Protein AF-A0A091E524-F1 (afdb_monomer_lite)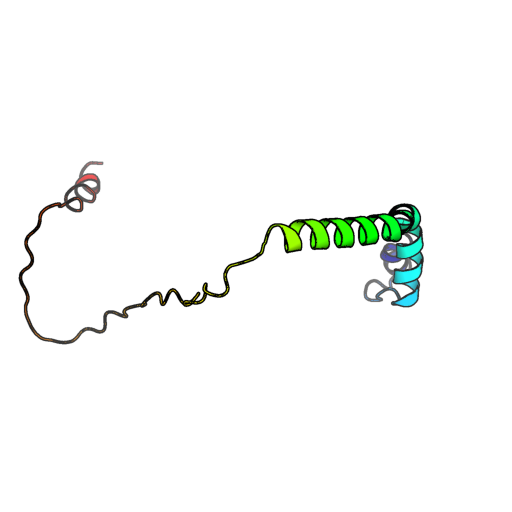

Sequence (101 aa):
MKMLYCPYCRALPTVRPCSNYCLNVMKGCLANQADLDTEWNLFIEKVKLSLSSSLQVAPEMEPAMGRQVRVGTCLHGRGTPSVGRTGDIPVLCLLAFAILH

Secondary structure (DSSP, 8-state):
-HHHHHHHHTT-TTPPPPHHHHHHHHHHHTHHHHTTHHHHHHHHHHHHHHHHHH----S---S---------------------------SHHHHGGGS--

Foldseek 3Di:
DCQQCVCVVVVNNVDHGDPVVVVVVVCVVCVVVVVCVVVVVVVVVVVVVVVVVVPPPDPDDDDDPPPPPPPPDPDDDDDDDDDDDDDDDDPVVPCVVVPDD

Structure (mmCIF, N/CA/C/O backbone):
data_AF-A0A091E524-F1
#
_entry.id   AF-A0A091E524-F1
#
loop_
_atom_site.group_PDB
_atom_site.id
_atom_site.type_symbol
_atom_site.label_atom_id
_atom_site.label_alt_id
_atom_site.label_comp_id
_atom_site.label_asym_id
_atom_site.label_entity_id
_atom_site.label_seq_id
_atom_site.pdbx_PDB_ins_code
_atom_site.Cartn_x
_atom_site.Cartn_y
_atom_site.Cartn_z
_atom_site.occupancy
_atom_site.B_iso_or_equiv
_atom_site.auth_seq_id
_atom_site.auth_comp_id
_atom_site.auth_asym_id
_atom_site.auth_atom_id
_atom_site.pdbx_PDB_model_num
ATOM 1 N N . MET A 1 1 ? 13.892 -3.580 -5.799 1.00 78.44 1 MET A N 1
ATOM 2 C CA . MET A 1 1 ? 14.523 -2.736 -6.844 1.00 78.44 1 MET A CA 1
ATOM 3 C C . MET A 1 1 ? 13.791 -2.771 -8.189 1.00 78.44 1 MET A C 1
ATOM 5 O O . MET A 1 1 ? 13.416 -1.711 -8.669 1.00 78.44 1 MET A O 1
ATOM 9 N N . LYS A 1 2 ? 13.550 -3.947 -8.798 1.00 88.38 2 LYS A N 1
ATOM 10 C CA . LYS A 1 2 ? 13.003 -4.050 -10.171 1.00 88.38 2 LYS A CA 1
ATOM 11 C C . LYS A 1 2 ? 11.677 -3.306 -10.406 1.00 88.38 2 LYS A C 1
ATOM 13 O O . LYS A 1 2 ? 11.537 -2.671 -11.440 1.00 88.38 2 LYS A O 1
ATOM 18 N N . MET A 1 3 ? 10.750 -3.317 -9.444 1.00 92.75 3 MET A N 1
ATOM 19 C CA . MET A 1 3 ? 9.447 -2.655 -9.604 1.00 92.75 3 MET A CA 1
ATOM 20 C C . MET A 1 3 ? 9.552 -1.149 -9.901 1.00 92.75 3 MET A C 1
ATOM 22 O O . MET A 1 3 ? 8.829 -0.660 -10.758 1.00 92.75 3 MET A O 1
ATOM 26 N N . LEU A 1 4 ? 10.450 -0.428 -9.221 1.00 91.25 4 LEU A N 1
ATOM 27 C CA . LEU A 1 4 ? 10.545 1.033 -9.324 1.00 91.25 4 LEU A CA 1
ATOM 28 C C . LEU A 1 4 ? 11.618 1.498 -10.312 1.00 91.25 4 LEU A C 1
ATOM 30 O O . LEU A 1 4 ? 11.438 2.517 -10.964 1.00 91.25 4 LEU A O 1
ATOM 34 N N . TYR A 1 5 ? 12.722 0.756 -10.447 1.00 92.38 5 TYR A N 1
ATOM 35 C CA . TYR A 1 5 ? 13.892 1.229 -11.199 1.00 92.38 5 TYR A CA 1
ATOM 36 C C . TYR A 1 5 ? 14.010 0.669 -12.620 1.00 92.38 5 TYR A C 1
ATOM 38 O O . TYR A 1 5 ? 14.651 1.290 -13.464 1.00 92.38 5 TYR A O 1
ATOM 46 N N . CYS A 1 6 ? 13.362 -0.457 -12.943 1.00 92.81 6 CYS A N 1
ATOM 47 C CA . CYS A 1 6 ? 13.384 -0.975 -14.316 1.00 92.81 6 CYS A CA 1
ATOM 48 C C . CYS A 1 6 ? 12.822 -0.002 -15.374 1.00 92.81 6 CYS A C 1
ATOM 50 O O . CYS A 1 6 ? 13.394 0.019 -16.465 1.00 92.81 6 CYS A O 1
ATOM 52 N N . PRO A 1 7 ? 11.772 0.807 -15.111 1.00 92.75 7 PRO A N 1
ATOM 53 C CA . PRO A 1 7 ? 11.308 1.810 -16.070 1.00 92.75 7 PRO A CA 1
ATOM 54 C C . PRO A 1 7 ? 12.385 2.855 -16.387 1.00 92.75 7 PRO A C 1
ATOM 56 O O . PRO A 1 7 ? 12.581 3.189 -17.550 1.00 92.75 7 PRO A O 1
ATOM 59 N N . TYR A 1 8 ? 13.170 3.286 -15.394 1.00 92.94 8 TYR A N 1
ATOM 60 C CA . TYR A 1 8 ? 14.288 4.212 -15.606 1.00 92.94 8 TYR A CA 1
ATOM 61 C C . TYR A 1 8 ? 15.391 3.596 -16.473 1.00 92.94 8 TYR A C 1
ATOM 63 O O . TYR A 1 8 ? 15.826 4.216 -17.439 1.00 92.94 8 TYR A O 1
ATOM 71 N N . CYS A 1 9 ? 15.786 2.346 -16.203 1.00 94.44 9 CYS A N 1
ATOM 72 C CA . CYS A 1 9 ? 16.786 1.639 -17.015 1.00 94.44 9 CYS A CA 1
ATOM 73 C C . CYS A 1 9 ? 16.335 1.399 -18.467 1.00 94.44 9 CYS A C 1
ATOM 75 O O . CYS A 1 9 ? 17.170 1.173 -19.336 1.00 94.44 9 CYS A O 1
ATOM 77 N N . ARG A 1 10 ? 15.022 1.420 -18.728 1.00 94.25 10 ARG A N 1
ATOM 78 C CA . ARG A 1 10 ? 14.430 1.254 -20.064 1.00 94.25 10 ARG A CA 1
ATOM 79 C C . ARG A 1 10 ? 14.016 2.577 -20.713 1.00 94.25 10 ARG A C 1
ATOM 81 O O . ARG A 1 10 ? 13.310 2.542 -21.712 1.00 94.25 10 ARG A O 1
ATOM 88 N N . ALA A 1 11 ? 14.428 3.718 -20.153 1.00 95.25 11 ALA A N 1
ATOM 89 C CA . ALA A 1 11 ? 14.054 5.054 -20.626 1.00 95.25 11 ALA A CA 1
ATOM 90 C C . ALA A 1 11 ? 12.527 5.303 -20.675 1.00 95.25 11 ALA A C 1
ATOM 92 O O . ALA A 1 11 ? 12.027 6.054 -21.507 1.00 95.25 11 ALA A O 1
ATOM 93 N N . LEU A 1 12 ? 11.782 4.699 -19.744 1.00 94.00 12 LEU A N 1
ATOM 94 C CA . LEU A 1 12 ? 10.331 4.835 -19.563 1.00 94.00 12 LEU A CA 1
ATOM 95 C C . LEU A 1 12 ? 9.980 5.394 -18.163 1.00 94.00 12 LEU A C 1
ATOM 97 O O . LEU A 1 12 ? 9.236 4.758 -17.418 1.00 94.00 12 LEU A O 1
ATOM 101 N N . PRO A 1 13 ? 10.495 6.569 -17.753 1.00 90.88 13 PRO A N 1
ATOM 102 C CA . PRO A 1 13 ? 10.388 7.056 -16.370 1.00 90.88 13 PRO A CA 1
ATOM 103 C C . PRO A 1 13 ? 8.961 7.426 -15.933 1.00 90.88 13 PRO A C 1
ATOM 105 O O . PRO A 1 13 ? 8.680 7.504 -14.742 1.00 90.88 13 PRO A O 1
ATOM 108 N N . THR A 1 14 ? 8.053 7.667 -16.878 1.00 93.88 14 THR A N 1
ATOM 109 C CA . THR A 1 14 ? 6.663 8.062 -16.599 1.00 93.88 14 THR A CA 1
ATOM 110 C C . THR A 1 14 ? 5.730 6.869 -16.386 1.00 93.88 14 THR A C 1
ATOM 112 O O . THR A 1 14 ? 4.597 7.046 -15.933 1.00 93.88 14 THR A O 1
ATOM 115 N N . VAL A 1 15 ? 6.183 5.650 -16.701 1.00 93.69 15 VAL A N 1
ATOM 116 C CA . VAL A 1 15 ? 5.361 4.441 -16.611 1.00 93.69 15 VAL A CA 1
ATOM 117 C C . VAL A 1 15 ? 5.264 3.988 -15.160 1.00 93.69 15 VAL A C 1
ATOM 119 O O . VAL A 1 15 ? 6.260 3.657 -14.517 1.00 93.69 15 VAL A O 1
ATOM 122 N N . ARG A 1 16 ? 4.032 3.926 -14.651 1.00 92.62 16 ARG A N 1
ATOM 123 C CA . ARG A 1 16 ? 3.746 3.384 -13.321 1.00 92.62 16 ARG A CA 1
ATOM 124 C C . ARG A 1 16 ? 3.677 1.852 -13.364 1.00 92.62 16 ARG A C 1
ATOM 126 O O . ARG A 1 16 ? 3.171 1.303 -14.344 1.00 92.62 16 ARG A O 1
ATOM 133 N N . PRO A 1 17 ? 4.122 1.149 -12.308 1.00 91.69 17 PRO A N 1
ATOM 134 C CA . PRO A 1 17 ? 3.918 -0.291 -12.194 1.00 91.69 17 PRO A CA 1
ATOM 135 C C . PRO A 1 17 ? 2.428 -0.647 -12.240 1.00 91.69 17 PRO A C 1
ATOM 137 O O . PRO A 1 17 ? 1.602 0.030 -11.627 1.00 91.69 17 PRO A O 1
ATOM 140 N N . CYS A 1 18 ? 2.080 -1.736 -12.927 1.00 95.12 18 CYS A N 1
ATOM 141 C CA . CYS A 1 18 ? 0.712 -2.252 -12.929 1.00 95.12 18 CYS A CA 1
ATOM 142 C C . CYS A 1 18 ? 0.264 -2.596 -11.500 1.00 95.12 18 CYS A C 1
ATOM 144 O O . CYS A 1 18 ? 1.049 -3.153 -10.731 1.00 95.12 18 CYS A O 1
ATOM 146 N N . SER A 1 19 ? -1.012 -2.355 -11.174 1.00 96.81 19 SER A N 1
ATOM 147 C CA . SER A 1 19 ? -1.564 -2.608 -9.831 1.00 96.81 19 SER A CA 1
ATOM 148 C C . SER A 1 19 ? -1.281 -4.036 -9.340 1.00 96.81 19 SER A C 1
ATOM 150 O O . SER A 1 19 ? -0.663 -4.227 -8.296 1.00 96.81 19 SER A O 1
ATOM 152 N N . ASN A 1 20 ? -1.597 -5.047 -10.157 1.00 97.25 20 ASN A N 1
ATOM 153 C CA . ASN A 1 20 ? -1.343 -6.452 -9.818 1.00 97.25 20 ASN A CA 1
ATOM 154 C C . ASN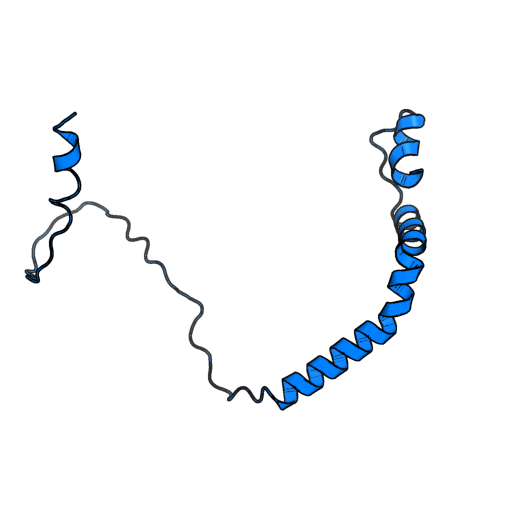 A 1 20 ? 0.147 -6.767 -9.621 1.00 97.25 20 ASN A C 1
ATOM 156 O O . ASN A 1 20 ? 0.505 -7.546 -8.742 1.00 97.25 20 ASN A O 1
ATOM 160 N N . TYR A 1 21 ? 1.030 -6.150 -10.413 1.00 95.44 21 TYR A N 1
ATOM 161 C CA . TYR A 1 21 ? 2.470 -6.355 -10.266 1.00 95.44 21 TYR A CA 1
ATOM 162 C C . TYR A 1 21 ? 2.986 -5.752 -8.955 1.00 95.44 21 TYR A C 1
ATOM 164 O O . TYR A 1 21 ? 3.744 -6.404 -8.238 1.00 95.44 21 TYR A O 1
ATOM 172 N N . CYS A 1 22 ? 2.524 -4.548 -8.611 1.00 96.38 22 CYS A N 1
ATOM 173 C CA . CYS A 1 22 ? 2.827 -3.906 -7.336 1.00 96.38 22 CYS A CA 1
ATOM 174 C C . CYS A 1 22 ? 2.369 -4.776 -6.159 1.00 96.38 22 CYS A C 1
ATOM 176 O O . CYS A 1 22 ? 3.178 -5.131 -5.302 1.00 96.38 22 CYS A O 1
ATOM 178 N N . LEU A 1 23 ? 1.102 -5.197 -6.172 1.00 96.75 23 LEU A N 1
ATOM 179 C CA . LEU A 1 23 ? 0.516 -6.022 -5.117 1.00 96.75 23 LEU A CA 1
ATOM 180 C C . LEU A 1 23 ? 1.264 -7.343 -4.931 1.00 96.75 23 LEU A C 1
ATOM 182 O O . LEU A 1 23 ? 1.554 -7.717 -3.801 1.00 96.75 23 LEU A O 1
ATOM 186 N N . ASN A 1 24 ? 1.619 -8.033 -6.014 1.00 96.62 24 ASN A N 1
ATOM 187 C CA . ASN A 1 24 ? 2.315 -9.317 -5.916 1.00 96.62 24 ASN A CA 1
ATOM 188 C C . ASN A 1 24 ? 3.714 -9.181 -5.307 1.00 96.62 24 ASN A C 1
ATOM 190 O O . ASN A 1 24 ? 4.113 -10.009 -4.491 1.00 96.62 24 ASN A O 1
ATOM 194 N N . VAL A 1 25 ? 4.453 -8.127 -5.657 1.00 96.44 25 VAL A N 1
ATOM 195 C CA . VAL A 1 25 ? 5.758 -7.871 -5.035 1.00 96.44 25 VAL A CA 1
ATOM 196 C C . VAL A 1 25 ? 5.587 -7.458 -3.573 1.00 96.44 25 VAL A C 1
ATOM 198 O O . VAL A 1 25 ? 6.319 -7.967 -2.731 1.00 96.44 25 VAL A O 1
ATOM 201 N N . MET A 1 26 ? 4.618 -6.594 -3.250 1.00 96.19 26 MET A N 1
ATOM 202 C CA . MET A 1 26 ? 4.370 -6.168 -1.867 1.00 96.19 26 MET A CA 1
ATOM 203 C C . MET A 1 26 ? 3.949 -7.336 -0.970 1.00 96.19 26 MET A C 1
ATOM 205 O O . MET A 1 26 ? 4.437 -7.427 0.151 1.00 96.19 26 MET A O 1
ATOM 209 N N . LYS A 1 27 ? 3.134 -8.272 -1.475 1.00 95.69 27 LYS A N 1
ATOM 210 C CA . LYS A 1 27 ? 2.803 -9.528 -0.779 1.00 95.69 27 LYS A CA 1
ATOM 211 C C . LYS A 1 27 ? 4.046 -10.358 -0.463 1.00 95.69 27 LYS A C 1
ATOM 213 O O . LYS A 1 27 ? 4.150 -10.889 0.630 1.00 95.69 27 LYS A O 1
ATOM 218 N N . GLY A 1 28 ? 5.000 -10.440 -1.392 1.00 95.38 28 GLY A N 1
ATOM 219 C CA . GLY A 1 28 ? 6.277 -11.113 -1.142 1.00 95.38 28 GLY A CA 1
ATOM 220 C C . GLY A 1 28 ? 7.152 -10.377 -0.122 1.00 95.38 28 GLY A C 1
ATOM 221 O O . GLY A 1 28 ? 7.762 -11.009 0.733 1.00 95.38 28 GLY A O 1
ATOM 222 N N . CYS A 1 29 ? 7.203 -9.043 -0.178 1.00 96.38 29 CYS A N 1
ATOM 223 C CA . CYS A 1 29 ? 7.979 -8.232 0.766 1.00 96.38 29 CYS A CA 1
ATOM 224 C C . CYS A 1 29 ? 7.425 -8.275 2.195 1.00 96.38 29 CYS A C 1
ATOM 226 O O . CYS A 1 29 ? 8.203 -8.191 3.141 1.00 96.38 29 CYS A O 1
ATOM 228 N N . LEU A 1 30 ? 6.102 -8.379 2.331 1.00 96.12 30 LEU A N 1
ATOM 229 C CA . LEU A 1 30 ? 5.385 -8.361 3.605 1.00 96.12 30 LEU A CA 1
ATOM 230 C C . LEU A 1 30 ? 4.884 -9.749 4.027 1.00 96.12 30 LEU A C 1
ATOM 232 O O . LEU A 1 30 ? 3.981 -9.837 4.853 1.00 96.12 30 LEU A O 1
ATOM 236 N N . ALA A 1 31 ? 5.436 -10.828 3.462 1.00 95.38 31 ALA A N 1
ATOM 237 C CA . ALA A 1 31 ? 4.979 -12.191 3.736 1.00 95.38 31 ALA A CA 1
ATOM 238 C C . ALA A 1 31 ? 5.044 -12.514 5.239 1.00 95.38 31 ALA A C 1
ATOM 240 O O . ALA A 1 31 ? 4.043 -12.899 5.828 1.00 95.38 31 ALA A O 1
ATOM 241 N N . ASN A 1 32 ? 6.179 -12.211 5.877 1.00 93.19 32 ASN A N 1
ATOM 242 C CA . ASN A 1 32 ? 6.375 -12.456 7.309 1.00 93.19 32 ASN A CA 1
ATOM 243 C C . ASN A 1 32 ? 5.416 -11.635 8.188 1.00 93.19 32 ASN A C 1
ATOM 245 O O . ASN A 1 32 ? 5.074 -12.046 9.287 1.00 93.19 32 ASN A O 1
ATOM 249 N N . GLN A 1 33 ? 5.012 -10.444 7.741 1.00 92.56 33 GLN A N 1
ATOM 250 C CA . GLN A 1 33 ? 4.046 -9.607 8.451 1.00 92.56 33 GLN A CA 1
ATOM 251 C C . GLN A 1 33 ? 2.620 -10.125 8.254 1.00 92.56 33 GLN A C 1
ATOM 253 O O . GLN A 1 33 ? 1.819 -10.061 9.182 1.00 92.56 33 GLN A O 1
ATOM 258 N N . ALA A 1 34 ? 2.311 -10.649 7.065 1.00 92.56 34 ALA A N 1
ATOM 259 C CA . ALA A 1 34 ? 1.014 -11.240 6.761 1.00 92.56 34 ALA A CA 1
ATOM 260 C C . ALA A 1 34 ? 0.749 -12.509 7.587 1.00 92.56 34 ALA A C 1
ATOM 262 O O . ALA A 1 34 ? -0.400 -12.760 7.942 1.00 92.56 34 ALA A O 1
ATOM 263 N N . ASP A 1 35 ? 1.791 -13.254 7.968 1.00 94.06 35 ASP A N 1
ATOM 264 C CA . ASP A 1 35 ? 1.662 -14.422 8.850 1.00 94.06 35 ASP A CA 1
ATOM 265 C C . ASP A 1 35 ? 1.065 -14.068 10.228 1.00 94.06 35 ASP A C 1
ATOM 267 O O . ASP A 1 35 ? 0.410 -14.899 10.855 1.00 94.06 35 ASP A O 1
ATOM 271 N N . LEU A 1 36 ? 1.240 -12.824 10.696 1.00 95.00 36 LEU A N 1
ATOM 272 C CA . LEU A 1 36 ? 0.698 -12.351 11.975 1.00 95.00 36 LEU A CA 1
ATOM 273 C C . LEU A 1 36 ? -0.725 -11.784 11.873 1.00 95.00 36 LEU A C 1
ATOM 275 O O . LEU A 1 36 ? -1.313 -11.463 12.906 1.00 95.00 36 LEU A O 1
ATOM 279 N N . ASP A 1 37 ? -1.297 -11.653 10.673 1.00 94.62 37 ASP A N 1
ATOM 280 C CA . ASP A 1 37 ? -2.590 -10.984 10.466 1.00 94.62 37 ASP A CA 1
ATOM 281 C C . ASP A 1 37 ? -3.721 -11.638 11.280 1.00 94.62 37 ASP A C 1
ATOM 283 O O . ASP A 1 37 ? -4.535 -10.958 11.905 1.00 94.62 37 ASP A O 1
ATOM 287 N N . THR A 1 38 ? -3.719 -12.971 11.364 1.00 95.19 38 THR A N 1
ATOM 288 C CA . THR A 1 38 ? -4.732 -13.716 12.130 1.00 95.19 38 THR A CA 1
ATOM 289 C C . THR A 1 38 ? -4.634 -13.425 13.628 1.00 95.19 38 THR A C 1
ATOM 291 O O . THR A 1 38 ? -5.628 -13.056 14.254 1.00 95.19 38 THR A O 1
ATOM 294 N N . GLU A 1 39 ? -3.435 -13.532 14.206 1.00 95.38 39 GLU A N 1
ATOM 295 C CA . GLU A 1 39 ? -3.211 -13.272 15.633 1.00 95.38 39 GLU A CA 1
ATOM 296 C C . GLU A 1 39 ? -3.472 -11.808 15.992 1.00 95.38 39 GLU A C 1
ATOM 298 O O . GLU A 1 39 ? -4.034 -11.510 17.049 1.00 95.38 39 GLU A O 1
ATOM 303 N N . TRP A 1 40 ? -3.126 -10.889 15.089 1.00 96.06 40 TRP A N 1
ATOM 304 C CA . TRP A 1 40 ? -3.416 -9.472 15.245 1.00 96.06 40 TRP A CA 1
ATOM 305 C C . TRP A 1 40 ? -4.923 -9.210 15.316 1.00 96.06 40 TRP A C 1
ATOM 307 O O . TRP A 1 40 ? -5.390 -8.551 16.246 1.00 96.06 40 TRP A O 1
ATOM 317 N N . ASN A 1 41 ? -5.705 -9.783 14.398 1.00 95.81 41 ASN A N 1
ATOM 318 C CA . ASN A 1 41 ? -7.162 -9.646 14.409 1.00 95.81 41 ASN A CA 1
ATOM 319 C C . ASN A 1 41 ? -7.785 -10.251 15.679 1.00 95.81 41 ASN A C 1
ATOM 321 O O . ASN A 1 41 ? -8.645 -9.628 16.305 1.00 95.81 41 ASN A O 1
ATOM 325 N N . LEU A 1 42 ? -7.299 -11.412 16.129 1.00 96.19 42 LEU A N 1
ATOM 326 C CA . LEU A 1 42 ? -7.735 -12.016 17.393 1.00 96.19 42 LEU A CA 1
ATOM 327 C C . LEU A 1 42 ? -7.410 -11.134 18.605 1.00 96.19 42 LEU A C 1
ATOM 329 O O . LEU A 1 42 ? -8.221 -11.027 19.529 1.00 96.19 42 LEU A O 1
ATOM 333 N N . PHE A 1 43 ? -6.236 -10.505 18.623 1.00 95.50 43 PHE A N 1
ATOM 334 C CA . PHE A 1 43 ? -5.857 -9.564 19.672 1.00 95.50 43 PHE A CA 1
ATOM 335 C C . PHE A 1 43 ? -6.798 -8.355 19.705 1.00 95.50 43 PHE A C 1
ATOM 337 O O . PHE A 1 43 ? -7.308 -8.021 20.776 1.00 95.50 43 PHE A O 1
ATOM 344 N N . ILE A 1 44 ? -7.086 -7.743 18.553 1.00 95.19 44 ILE A N 1
ATOM 345 C CA . ILE A 1 44 ? -7.998 -6.593 18.459 1.00 95.19 44 ILE A CA 1
ATOM 346 C C . ILE A 1 44 ? -9.398 -6.950 18.964 1.00 95.19 44 ILE A C 1
ATOM 348 O O . ILE A 1 44 ? -9.961 -6.197 19.763 1.00 95.19 44 ILE A O 1
ATOM 352 N N . GLU A 1 45 ? -9.939 -8.107 18.580 1.00 93.88 45 GLU A N 1
ATOM 353 C CA . GLU A 1 45 ? -11.251 -8.555 19.064 1.00 93.88 45 GLU A CA 1
ATOM 354 C C . GLU A 1 45 ? -11.259 -8.770 20.586 1.00 93.88 45 GLU A C 1
ATOM 356 O O . GLU A 1 45 ? -12.172 -8.312 21.278 1.00 93.88 45 GLU A O 1
ATOM 361 N N . LYS A 1 46 ? -10.208 -9.379 21.152 1.00 93.69 46 LYS A N 1
ATOM 362 C CA . LYS A 1 46 ? -10.078 -9.552 22.612 1.00 93.69 46 LYS A CA 1
ATOM 363 C C . LYS A 1 46 ? -9.990 -8.218 23.352 1.00 93.69 46 LYS A C 1
ATOM 365 O O . LYS A 1 46 ? -10.643 -8.042 24.382 1.00 93.69 46 LYS A O 1
ATOM 370 N N . VAL A 1 47 ? -9.200 -7.277 22.834 1.00 93.94 47 VAL A N 1
ATOM 371 C CA . VAL A 1 47 ? -9.063 -5.933 23.412 1.00 93.94 47 VAL A CA 1
ATOM 372 C C . VAL A 1 47 ? -10.396 -5.197 23.355 1.00 93.94 47 VAL A C 1
ATOM 374 O O . VAL A 1 47 ? -10.810 -4.623 24.360 1.00 93.94 47 VAL A O 1
ATOM 377 N N . LYS A 1 48 ? -11.103 -5.260 22.224 1.00 90.25 48 LYS A N 1
ATOM 378 C CA . LYS A 1 48 ? -12.418 -4.638 22.046 1.00 90.25 48 LYS A CA 1
ATOM 379 C C . LYS A 1 48 ? -13.440 -5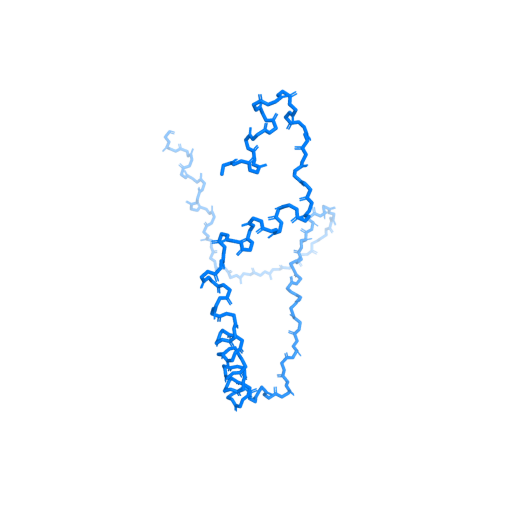.178 23.043 1.00 90.25 48 LYS A C 1
ATOM 381 O O . LYS A 1 48 ? -14.136 -4.384 23.672 1.00 90.25 48 LYS A O 1
ATOM 386 N N . LEU A 1 49 ? -13.498 -6.496 23.232 1.00 88.25 49 LEU A N 1
ATOM 387 C CA . LEU A 1 49 ? -14.389 -7.120 24.212 1.00 88.25 49 LEU A CA 1
ATOM 388 C C . LEU A 1 49 ? -14.059 -6.672 25.643 1.00 88.25 49 LEU A C 1
ATOM 390 O O . LEU A 1 49 ? -14.950 -6.193 26.343 1.00 88.25 49 LEU A O 1
ATOM 394 N N . SER A 1 50 ? -12.786 -6.730 26.043 1.00 84.19 50 SER A N 1
ATOM 395 C CA . SER A 1 50 ? -12.330 -6.316 27.381 1.00 84.19 50 SER A CA 1
ATOM 396 C C . SER A 1 50 ? -12.592 -4.830 27.674 1.00 84.19 50 SER A C 1
ATOM 398 O O . SER A 1 50 ? -13.083 -4.464 28.752 1.00 84.19 50 SER A O 1
ATOM 400 N N . LEU A 1 51 ? -12.331 -3.959 26.692 1.00 82.44 51 LEU A N 1
ATOM 401 C CA . LEU A 1 51 ? -12.635 -2.535 26.812 1.00 82.44 51 LEU A CA 1
ATOM 402 C C . LEU A 1 51 ? -14.140 -2.300 26.866 1.00 82.44 51 LEU A C 1
ATOM 404 O O . LEU A 1 51 ? -14.574 -1.527 27.707 1.00 82.44 51 LEU A O 1
ATOM 408 N N . SER A 1 52 ? -14.941 -2.969 26.034 1.00 75.38 52 SER A N 1
ATOM 409 C CA . SER A 1 52 ? -16.397 -2.772 26.017 1.00 75.38 52 SER A CA 1
ATOM 410 C C . SER A 1 52 ? -17.071 -3.171 27.333 1.00 75.38 52 SER A C 1
ATOM 412 O O . SER A 1 52 ? -17.988 -2.486 27.774 1.00 75.38 52 SER A O 1
ATOM 414 N N . SER A 1 53 ? -16.579 -4.210 28.019 1.00 65.19 53 SER A N 1
ATOM 415 C CA . SER A 1 53 ? -17.063 -4.567 29.359 1.00 65.19 53 SER A CA 1
ATOM 416 C C . SER A 1 53 ? -16.643 -3.570 30.442 1.00 65.19 53 SER A C 1
ATOM 418 O O . SER A 1 53 ? -17.365 -3.397 31.419 1.00 65.19 53 SER A O 1
ATOM 420 N N . SER A 1 54 ? -15.496 -2.907 30.270 1.00 65.31 54 SER A N 1
ATOM 421 C CA . SER A 1 54 ? -14.995 -1.884 31.204 1.00 65.31 54 SER A CA 1
ATOM 422 C C . SER A 1 54 ? -15.578 -0.494 30.916 1.00 65.31 54 SER A C 1
ATOM 424 O O . SER A 1 54 ? -15.624 0.364 31.794 1.00 65.31 54 SER A O 1
ATOM 426 N N . LEU A 1 55 ? -16.040 -0.282 29.683 1.00 58.31 55 LEU A N 1
ATOM 427 C CA . LEU A 1 55 ? -16.624 0.939 29.154 1.00 58.31 55 LEU A CA 1
ATOM 428 C C . LEU A 1 55 ? -18.140 0.752 29.006 1.00 58.31 55 LEU A C 1
ATOM 430 O O . LEU A 1 55 ? -18.707 0.926 27.928 1.00 58.31 55 LEU A O 1
ATOM 434 N N . GLN A 1 56 ? -18.827 0.444 30.106 1.00 58.16 56 GLN A N 1
ATOM 435 C CA . GLN A 1 56 ? -20.203 0.920 30.242 1.00 58.16 56 GLN A CA 1
ATOM 436 C C . GLN A 1 56 ? -20.116 2.443 30.392 1.00 58.16 56 GLN A C 1
ATOM 438 O O . GLN A 1 56 ? -20.109 2.983 31.495 1.00 58.16 56 GLN A O 1
ATOM 443 N N . VAL A 1 57 ? -19.957 3.138 29.262 1.00 55.72 57 VAL A N 1
ATOM 444 C CA . VAL A 1 57 ? -20.232 4.571 29.176 1.00 55.72 57 VAL A CA 1
ATOM 445 C C . VAL A 1 57 ? -21.680 4.726 29.608 1.00 55.72 57 VAL A C 1
ATOM 447 O O . VAL A 1 57 ? -22.587 4.220 28.947 1.00 55.72 57 VAL A O 1
ATOM 450 N N . ALA A 1 58 ? -21.881 5.379 30.751 1.00 46.97 58 ALA A N 1
ATOM 451 C CA . ALA A 1 58 ? -23.178 5.909 31.124 1.00 46.97 58 ALA A CA 1
ATOM 452 C C . ALA A 1 58 ? -23.751 6.644 29.897 1.00 46.97 58 ALA A C 1
ATOM 454 O O . ALA A 1 58 ? -23.028 7.452 29.304 1.00 46.97 58 ALA A O 1
ATOM 455 N N . PRO A 1 59 ? -24.985 6.351 29.457 1.00 49.19 59 PRO A N 1
ATOM 456 C CA . PRO A 1 59 ? -25.565 7.017 28.304 1.00 49.19 59 PRO A CA 1
ATOM 457 C C . PRO A 1 59 ? -25.931 8.450 28.695 1.00 49.19 59 PRO A C 1
ATOM 459 O O . PRO A 1 59 ? -27.081 8.701 29.005 1.00 49.19 59 PRO A O 1
ATOM 462 N N . GLU A 1 60 ? -24.956 9.360 28.750 1.00 47.72 60 GLU A N 1
ATOM 463 C CA . GLU A 1 60 ? -25.136 10.817 28.825 1.00 47.72 60 GLU A CA 1
ATOM 464 C C . GLU A 1 60 ? -23.766 11.515 28.789 1.00 47.72 60 GLU A C 1
ATOM 466 O O . GLU A 1 60 ? -23.225 11.970 29.792 1.00 47.72 60 GLU A O 1
ATOM 471 N N . MET A 1 61 ? -23.170 11.596 27.599 1.00 49.81 61 MET A N 1
ATOM 472 C CA . MET A 1 61 ? -22.150 12.609 27.326 1.00 49.81 61 MET A CA 1
ATOM 473 C C . MET A 1 61 ? -22.232 13.032 25.862 1.00 49.81 61 MET A C 1
ATOM 475 O O . MET A 1 61 ? -21.367 12.728 25.051 1.00 49.81 61 MET A O 1
ATOM 479 N N . GLU A 1 62 ? -23.302 13.745 25.534 1.00 50.34 62 GLU A N 1
ATOM 480 C CA . GLU A 1 62 ? -23.225 14.801 24.531 1.00 50.34 62 GLU A CA 1
ATOM 481 C C . GLU A 1 62 ? -23.682 16.088 25.213 1.00 50.34 62 GLU A C 1
ATOM 483 O O . GLU A 1 62 ? -24.846 16.230 25.593 1.00 50.34 62 GLU A O 1
ATOM 488 N N . PRO A 1 63 ? -22.745 17.025 25.399 1.00 46.47 63 PRO A N 1
ATOM 489 C CA . PRO A 1 63 ? -22.931 18.254 24.659 1.00 46.47 63 PRO A CA 1
ATOM 490 C C . PRO A 1 63 ? -21.642 18.708 23.964 1.00 46.47 63 PRO A C 1
ATOM 492 O O . PRO A 1 63 ? -20.674 19.129 24.596 1.00 46.47 63 PRO A O 1
ATOM 495 N N . ALA A 1 64 ? -21.716 18.741 22.636 1.00 47.50 64 ALA A N 1
ATOM 496 C CA . ALA A 1 64 ? -21.151 19.777 21.780 1.00 47.50 64 ALA A CA 1
ATOM 497 C C . ALA A 1 64 ? -19.620 19.929 21.817 1.00 47.50 64 ALA A C 1
ATOM 499 O O . ALA A 1 64 ? -19.063 20.886 22.364 1.00 47.50 64 ALA A O 1
ATOM 500 N N . MET A 1 65 ? -18.943 19.096 21.022 1.00 48.75 65 MET A N 1
ATOM 501 C CA . MET A 1 65 ? -17.709 19.508 20.342 1.00 48.75 65 MET A CA 1
ATOM 502 C C . MET A 1 65 ? -18.049 20.598 19.313 1.00 48.75 65 MET A C 1
ATOM 504 O O . MET A 1 65 ? -18.147 20.381 18.110 1.00 48.75 65 MET A O 1
ATOM 508 N N . GLY A 1 66 ? -18.274 21.799 19.824 1.00 44.28 66 GLY A N 1
ATOM 509 C CA . GLY A 1 66 ? -18.562 23.002 19.067 1.00 44.28 66 GLY A CA 1
ATOM 510 C C . GLY A 1 66 ? -1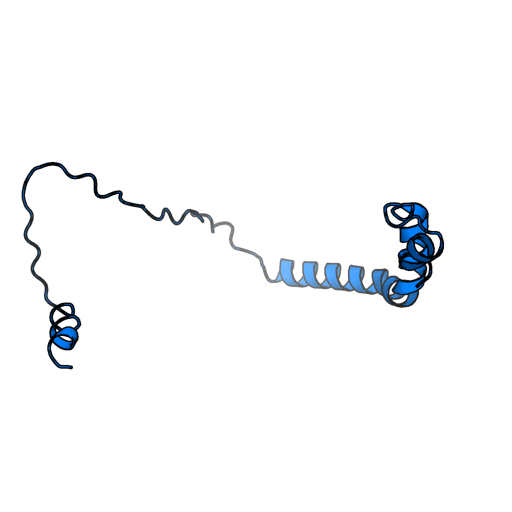8.020 24.184 19.843 1.00 44.28 66 GLY A C 1
ATOM 511 O O . GLY A 1 66 ? -18.772 25.051 20.278 1.00 44.28 66 GLY A O 1
ATOM 512 N N . ARG A 1 67 ? -16.703 24.213 20.073 1.00 46.44 67 ARG A N 1
ATOM 513 C CA . ARG A 1 67 ? -16.034 25.398 20.612 1.00 46.44 67 ARG A CA 1
ATOM 514 C C . ARG A 1 67 ? -16.143 26.492 19.553 1.00 46.44 67 ARG A C 1
ATOM 516 O O . ARG A 1 67 ? -15.270 26.632 18.703 1.00 46.44 67 ARG A O 1
ATOM 523 N N . GLN A 1 68 ? -17.244 27.238 19.570 1.00 49.22 68 GLN A N 1
ATOM 524 C CA . GLN A 1 68 ? -17.428 28.389 18.704 1.00 49.22 68 GLN A CA 1
ATOM 525 C C . GLN A 1 68 ? -16.445 29.464 19.158 1.00 49.22 68 GLN A C 1
ATOM 527 O O . GLN A 1 68 ? -16.720 30.268 20.049 1.00 49.22 68 GLN A O 1
ATOM 532 N N . VAL A 1 69 ? -15.258 29.452 18.556 1.00 50.25 69 VAL A N 1
ATOM 533 C CA . VAL A 1 69 ? -14.348 30.589 18.587 1.00 50.25 69 VAL A CA 1
ATOM 534 C C . VAL A 1 69 ? -15.091 31.713 17.879 1.00 50.25 69 VAL A C 1
ATOM 536 O O . VAL A 1 69 ? -15.188 31.740 16.653 1.00 50.25 69 VAL A O 1
ATOM 539 N N . ARG A 1 70 ? -15.695 32.622 18.650 1.00 56.94 70 ARG A N 1
ATOM 540 C CA . ARG A 1 70 ? -16.202 33.874 18.094 1.00 56.94 70 ARG A CA 1
ATOM 541 C C . ARG A 1 70 ? -14.992 34.664 17.607 1.00 56.94 70 ARG A C 1
ATOM 543 O O . ARG A 1 70 ? -14.328 35.332 18.393 1.00 56.94 70 ARG A O 1
ATOM 550 N N . VAL A 1 71 ? -14.717 34.592 16.308 1.00 55.81 71 VAL A N 1
ATOM 551 C CA . VAL A 1 71 ? -13.914 35.603 15.620 1.00 55.81 71 VAL A CA 1
ATOM 552 C C . VAL A 1 71 ? -14.786 36.854 15.561 1.00 55.81 71 VAL A C 1
ATOM 554 O O . VAL A 1 71 ? -15.560 37.053 14.629 1.00 55.81 71 VAL A O 1
ATOM 557 N N . GLY A 1 72 ? -14.753 37.651 16.628 1.00 51.47 72 GLY A N 1
ATOM 558 C CA . GLY A 1 72 ? -15.381 38.964 16.631 1.00 51.47 72 GLY A CA 1
ATOM 559 C C . GLY A 1 72 ? -14.581 39.878 15.714 1.00 51.47 72 GLY A C 1
ATOM 560 O O . GLY A 1 72 ? -13.524 40.366 16.103 1.00 51.47 72 GLY A O 1
ATOM 561 N N . THR A 1 73 ? -15.048 40.095 14.488 1.00 54.78 73 THR A N 1
ATOM 562 C CA . THR A 1 73 ? -14.510 41.156 13.637 1.00 54.78 73 THR A CA 1
ATOM 563 C C . THR A 1 73 ? -14.866 42.494 14.279 1.00 54.78 73 THR A C 1
ATOM 565 O O . THR A 1 73 ? -16.048 42.823 14.386 1.00 54.78 73 THR A O 1
ATOM 568 N N . CYS A 1 74 ? -13.867 43.266 14.710 1.00 47.41 74 CYS A N 1
ATOM 569 C CA . CYS A 1 74 ? -14.054 44.652 15.131 1.00 47.41 74 CYS A CA 1
ATOM 570 C C . CYS A 1 74 ? -14.473 45.498 13.918 1.00 47.41 74 CYS A C 1
ATOM 572 O O . CYS A 1 74 ? -13.641 46.158 13.296 1.00 47.41 74 CYS A O 1
ATOM 574 N N . LEU A 1 75 ? -15.760 45.477 13.560 1.00 49.50 75 LEU A N 1
ATOM 575 C CA . LEU A 1 75 ? -16.322 46.508 12.701 1.00 49.50 75 LEU A CA 1
ATOM 576 C C . LEU A 1 75 ? -16.541 47.761 13.548 1.00 49.50 75 LEU A C 1
ATOM 578 O O . LEU A 1 75 ? -17.318 47.781 14.499 1.00 49.50 75 LEU A O 1
ATOM 582 N N . HIS A 1 76 ? -15.804 48.802 13.181 1.00 44.16 76 HIS A N 1
ATOM 583 C CA . HIS A 1 76 ? -15.988 50.172 13.630 1.00 44.16 76 HIS A CA 1
ATOM 584 C C . HIS A 1 76 ? -17.457 50.614 13.520 1.00 44.16 76 HIS A C 1
ATOM 586 O O . HIS A 1 76 ? -18.036 50.537 12.438 1.00 44.16 76 HIS A O 1
ATOM 592 N N . GLY A 1 77 ? -18.015 51.197 14.588 1.00 38.28 77 GLY A N 1
ATOM 593 C CA . GLY A 1 77 ? -19.230 52.007 14.461 1.00 38.28 77 GLY A CA 1
ATOM 594 C C . GLY A 1 77 ? -20.015 52.290 15.745 1.00 38.28 77 GLY A C 1
ATOM 595 O O . GLY A 1 77 ? -20.958 51.575 16.032 1.00 38.28 77 GLY A O 1
ATOM 596 N N . ARG A 1 78 ? -19.694 53.422 16.398 1.00 42.59 78 ARG A N 1
ATOM 597 C CA . ARG A 1 78 ? -20.549 54.281 17.262 1.00 42.59 78 AR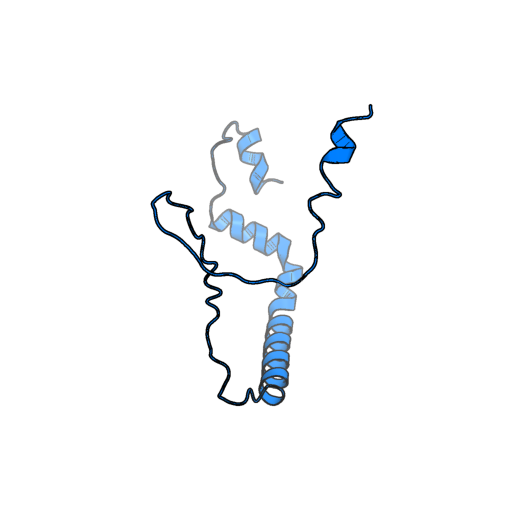G A CA 1
ATOM 598 C C . ARG A 1 78 ? -21.173 53.703 18.553 1.00 42.59 78 ARG A C 1
ATOM 600 O O . ARG A 1 78 ? -22.010 52.817 18.510 1.00 42.59 78 ARG A O 1
ATOM 607 N N . GLY A 1 79 ? -20.949 54.421 19.662 1.00 36.31 79 GLY A N 1
ATOM 608 C CA . GLY A 1 79 ? -21.893 54.518 20.793 1.00 36.31 79 GLY A CA 1
ATOM 609 C C . GLY A 1 79 ? -21.390 53.928 22.115 1.00 36.31 79 GLY A C 1
ATOM 610 O O . GLY A 1 79 ? -20.895 52.816 22.144 1.00 36.31 79 GLY A O 1
ATOM 611 N N . THR A 1 80 ? -21.483 54.700 23.195 1.00 37.06 80 THR A N 1
ATOM 612 C CA . THR A 1 80 ? -20.937 54.506 24.561 1.00 37.06 80 THR A CA 1
ATOM 613 C C . THR A 1 80 ? -21.824 53.591 25.451 1.00 37.06 80 THR A C 1
ATOM 615 O O . THR A 1 80 ? -22.837 53.102 24.962 1.00 37.06 80 THR A O 1
ATOM 618 N N . PRO A 1 81 ? -21.632 53.495 26.791 1.00 45.31 81 PRO A N 1
ATOM 619 C CA . PRO A 1 81 ? -20.483 53.050 27.602 1.00 45.31 81 PRO A CA 1
ATOM 620 C C . PRO A 1 81 ? -20.887 51.946 28.626 1.00 45.31 81 PRO A C 1
ATOM 622 O O . PRO A 1 81 ? -22.043 51.863 29.029 1.00 45.31 81 PRO A O 1
ATOM 625 N N . SER A 1 82 ? -19.947 51.177 29.189 1.00 38.91 82 SER A N 1
ATOM 626 C CA . SER A 1 82 ? -20.183 50.545 30.504 1.00 38.91 82 SER A CA 1
ATOM 627 C C . SER A 1 82 ? -18.886 50.302 31.273 1.00 38.91 82 SER A C 1
ATOM 629 O O . SER A 1 82 ? -17.983 49.602 30.823 1.00 38.91 82 SER A O 1
ATOM 631 N N . VAL A 1 83 ? -18.829 50.938 32.441 1.00 41.19 83 VAL A N 1
ATOM 632 C CA . VAL A 1 83 ? -17.770 50.921 33.451 1.00 41.19 83 VAL A CA 1
ATOM 633 C C . VAL A 1 83 ? -17.589 49.514 34.023 1.00 41.19 83 VAL A C 1
ATOM 635 O O . VAL A 1 83 ? -18.532 48.934 34.548 1.00 41.19 83 VAL A O 1
ATOM 638 N N . GLY A 1 84 ? -16.355 49.013 33.998 1.00 36.62 84 GLY A N 1
ATOM 639 C CA . GLY A 1 84 ? -15.918 47.856 34.775 1.00 36.62 84 GLY A CA 1
ATOM 640 C C . GLY A 1 84 ? -14.499 48.089 35.280 1.00 36.62 84 GLY A C 1
ATOM 641 O O . GLY A 1 84 ? -13.537 47.905 34.542 1.00 36.62 84 GLY A O 1
ATOM 642 N N . ARG A 1 85 ? -14.368 48.557 36.528 1.00 41.53 85 ARG A N 1
ATOM 643 C CA . ARG A 1 85 ? -13.105 48.531 37.278 1.00 41.53 85 ARG A CA 1
ATOM 644 C C . ARG A 1 85 ? -12.907 47.132 37.841 1.00 41.53 85 ARG A C 1
ATOM 646 O O . ARG A 1 85 ? -13.769 46.646 38.562 1.00 41.53 85 ARG A O 1
ATOM 653 N N . THR A 1 86 ? -11.753 46.559 37.557 1.00 36.72 86 THR A N 1
ATOM 654 C CA . THR A 1 86 ? -10.945 45.633 38.373 1.00 36.72 86 THR A CA 1
ATOM 655 C C . THR A 1 86 ? -9.756 45.364 37.456 1.00 36.72 86 THR A C 1
ATOM 657 O O . THR A 1 86 ? -9.885 44.746 36.413 1.00 36.72 86 THR A O 1
ATOM 660 N N . GLY A 1 87 ? -8.695 46.155 37.578 1.00 47.16 87 GLY A N 1
ATOM 661 C CA . GLY A 1 87 ? -7.684 45.835 38.572 1.00 47.16 87 GLY A CA 1
ATOM 662 C C . GLY A 1 87 ? -6.831 44.732 37.962 1.00 47.16 87 GLY A C 1
ATOM 663 O O . GLY A 1 87 ? -7.171 43.576 38.126 1.00 47.16 87 GLY A O 1
ATOM 664 N N . ASP A 1 88 ? -5.861 45.152 37.146 1.00 45.62 88 ASP A N 1
ATOM 665 C CA . ASP A 1 88 ? -4.596 44.482 36.810 1.00 45.62 88 ASP A CA 1
ATOM 666 C C . ASP A 1 88 ? -4.179 44.789 35.371 1.00 45.62 88 ASP A C 1
ATOM 668 O O . ASP A 1 88 ? -4.556 44.172 34.378 1.00 45.62 88 ASP A O 1
ATOM 672 N N . ILE A 1 89 ? -3.389 45.853 35.311 1.00 46.41 89 ILE A N 1
ATOM 673 C CA . ILE A 1 89 ? -2.546 46.285 34.208 1.00 46.41 89 ILE A CA 1
ATOM 674 C C . ILE A 1 89 ? -1.365 45.311 34.126 1.00 46.41 89 ILE A C 1
ATOM 676 O O . ILE A 1 89 ? -0.622 45.204 35.100 1.00 46.41 89 ILE A O 1
ATOM 680 N N . PRO A 1 90 ? -1.095 44.707 32.954 1.00 45.62 90 PRO A N 1
ATOM 681 C CA . PRO A 1 90 ? 0.297 44.415 32.628 1.00 45.62 90 PRO A CA 1
ATOM 682 C C . PRO A 1 90 ? 0.653 44.794 31.184 1.00 45.62 90 PRO A C 1
ATOM 684 O O . PRO A 1 90 ? 1.481 44.141 30.564 1.00 45.62 90 PRO A O 1
ATOM 687 N N . VAL A 1 91 ? 0.056 45.852 30.619 1.00 50.28 91 VAL A N 1
ATOM 688 C CA . VAL A 1 91 ? 0.437 46.336 29.269 1.00 50.28 91 VAL A CA 1
ATOM 689 C C . VAL A 1 91 ? 1.269 47.621 29.311 1.00 50.28 91 VAL A C 1
ATOM 691 O O . VAL A 1 91 ? 2.021 47.895 28.381 1.00 50.28 91 VAL A O 1
ATOM 694 N N . LEU A 1 92 ? 1.264 48.352 30.434 1.00 50.91 92 LEU A N 1
ATOM 695 C CA . LEU A 1 92 ? 2.243 49.424 30.663 1.00 50.91 92 LEU A CA 1
ATOM 696 C C . LEU A 1 92 ? 3.671 48.871 30.853 1.00 50.91 92 LEU A C 1
ATOM 698 O O . LEU A 1 92 ? 4.643 49.596 30.677 1.00 50.91 92 LEU A O 1
ATOM 702 N N . CYS A 1 93 ? 3.802 47.581 31.184 1.00 50.09 93 CYS A N 1
ATOM 703 C CA . CYS A 1 93 ? 5.088 46.946 31.466 1.00 50.09 93 CYS A CA 1
ATOM 704 C C . CYS A 1 93 ? 5.830 46.452 30.208 1.00 50.09 93 CYS A C 1
ATOM 706 O O . CYS A 1 93 ? 7.029 46.217 30.280 1.00 50.09 93 CYS A O 1
ATOM 708 N N . LEU A 1 94 ? 5.168 46.317 29.049 1.00 54.06 94 LEU A N 1
ATOM 709 C CA . LEU A 1 94 ? 5.780 45.661 27.880 1.00 54.06 94 LEU A CA 1
ATOM 710 C C . LEU A 1 94 ? 6.260 46.586 26.752 1.00 54.06 94 LEU A C 1
ATOM 712 O O . LE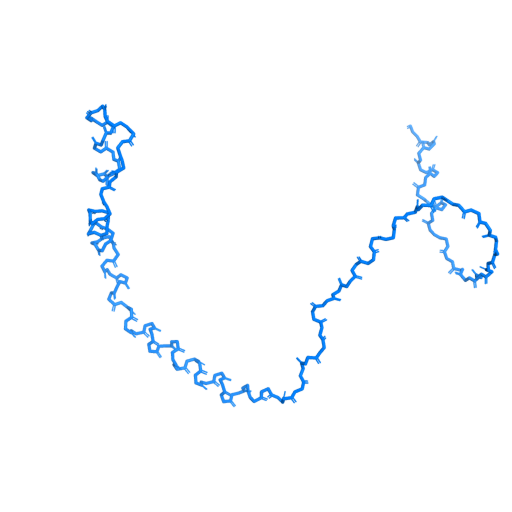U A 1 94 ? 7.030 46.124 25.921 1.00 54.06 94 LEU A O 1
ATOM 716 N N . LEU A 1 95 ? 5.890 47.872 26.705 1.00 49.59 95 LEU A N 1
ATOM 717 C CA . LEU A 1 95 ? 6.327 48.755 25.601 1.00 49.59 95 LEU A CA 1
ATOM 718 C C . LEU A 1 95 ? 7.269 49.901 26.002 1.00 49.59 95 LEU A C 1
ATOM 720 O O . LEU A 1 95 ? 7.961 50.427 25.136 1.00 49.59 95 LEU A O 1
ATOM 724 N N . ALA A 1 96 ? 7.409 50.238 27.289 1.00 49.84 96 ALA A N 1
ATOM 725 C CA . ALA A 1 96 ? 8.462 51.167 27.729 1.00 49.84 96 ALA A CA 1
ATOM 726 C C . ALA A 1 96 ? 9.881 50.568 27.593 1.00 49.84 96 ALA A C 1
ATOM 728 O O . ALA A 1 96 ? 10.852 51.310 27.468 1.00 49.84 96 ALA A O 1
ATOM 729 N N . PHE A 1 97 ? 9.997 49.234 27.518 1.00 49.78 97 PHE A N 1
ATOM 730 C CA . PHE A 1 97 ? 11.238 48.524 27.180 1.00 49.78 97 PHE A CA 1
ATOM 731 C C . PHE A 1 97 ? 11.772 48.841 25.769 1.00 49.78 97 PHE A C 1
ATOM 733 O O . PHE A 1 97 ? 12.915 48.513 25.479 1.00 49.78 97 PHE A O 1
ATOM 740 N N . ALA A 1 98 ? 10.995 49.505 24.905 1.00 52.62 98 ALA A N 1
ATOM 741 C CA . ALA A 1 98 ? 11.433 49.880 23.560 1.00 52.62 98 ALA A CA 1
ATOM 742 C C . ALA A 1 98 ? 12.106 51.267 23.465 1.00 52.62 98 ALA A C 1
ATOM 744 O O . ALA A 1 98 ? 12.486 51.660 22.367 1.00 52.62 98 ALA A O 1
ATOM 745 N N . ILE A 1 99 ? 12.240 52.030 24.562 1.00 57.66 99 ILE A N 1
ATOM 746 C CA . ILE A 1 99 ? 12.808 53.399 24.513 1.00 57.66 99 ILE A CA 1
ATOM 747 C C . ILE A 1 99 ? 14.255 53.484 25.042 1.00 57.66 99 ILE A C 1
ATOM 749 O O . ILE A 1 99 ? 14.916 54.495 24.832 1.00 57.66 99 ILE A O 1
ATOM 753 N N . LEU A 1 100 ? 14.816 52.430 25.645 1.00 50.22 100 LEU A N 1
ATOM 754 C CA . LEU A 1 100 ? 16.230 52.407 26.051 1.00 50.22 100 LEU A CA 1
ATOM 755 C C . LEU A 1 100 ? 16.961 51.172 25.493 1.00 50.22 100 LEU A C 1
ATOM 757 O O . LEU A 1 100 ? 17.192 50.223 26.236 1.00 50.22 100 LEU A O 1
ATOM 761 N N . HIS A 1 101 ? 17.300 51.190 24.196 1.00 48.91 101 HIS A N 1
ATOM 762 C CA . HIS A 1 101 ? 18.626 50.848 23.639 1.00 48.91 101 HIS A CA 1
ATOM 763 C C . HIS A 1 101 ? 18.650 51.063 22.118 1.00 48.91 101 HIS A C 1
ATOM 765 O O . HIS A 1 101 ? 17.804 50.456 21.423 1.00 48.91 101 HIS A O 1
#

Organism: Fukomys damarensis (NCBI:txid885580)

Radius of gyration: 32.11 Å; chains: 1; bounding box: 44×69×59 Å

pLDDT: mean 71.53, std 22.91, range [36.31, 97.25]

InterPro domains:
  IPR001863 Glypican [PF01153] (1-66)
  IPR001863 Glypican [PTHR10822] (1-65)